Protein AF-A0A7K3SA31-F1 (afdb_monomer_lite)

InterPro domains:
  IPR010427 Domain of unknown function DUF1023 [PF06259] (128-167)

Sequence (182 aa):
MRRYARTLVALALATSVAAGTTGWVSGDAQQALTGPPPGSAQWRADRALGTELPDPERATPAEVARFFAGLSTQERQLLLVRHPSVVGNLDGAPLELRYRANSLALAAEDDPRYRSLAAPGRQILAFDPRGRGQVAEVFGDLRAARRVSVVVPGSDNDAGTFDRKVAAHGAPPGMARTLRTA

Foldseek 3Di:
DVVVVVVVVVVVVVVVVVVVPPPPPPPVPDDPPPDAWPCQVVLQVDCVVVDGQARQNPDDLCRNLVVQVPDDPVVLVVCLQVPLRRLLARRNRDQVSNQSSVLNVLVPDPDPLQVVVNDPPWRWSHWHVPDLIATDTDDDDPPPDPDDDDDDDDPPDHNSCQQPQDPPQHHVVVNNVVVVVD

pLDDT: mean 83.92, std 18.73, range [39.25, 98.38]

Radius of gyration: 23.94 Å; chains: 1; bounding box: 88×41×38 Å

Structure (mmCIF, N/CA/C/O backbone):
data_AF-A0A7K3SA31-F1
#
_entry.id   AF-A0A7K3SA31-F1
#
loop_
_atom_site.group_PDB
_atom_site.id
_atom_site.type_symbol
_atom_site.label_atom_id
_atom_site.label_alt_id
_atom_site.label_comp_id
_atom_site.label_asym_id
_atom_site.label_ent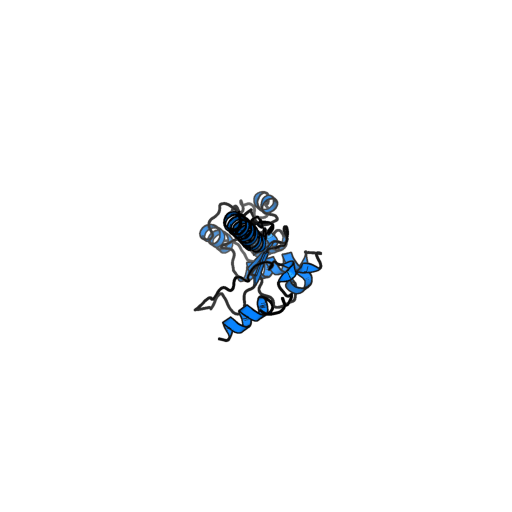ity_id
_atom_site.label_seq_id
_atom_site.pdbx_PDB_ins_code
_atom_site.Cartn_x
_atom_site.Cartn_y
_atom_site.Cartn_z
_atom_site.occupancy
_atom_site.B_iso_or_equiv
_atom_site.auth_seq_id
_atom_site.auth_comp_id
_atom_site.auth_asym_id
_atom_site.auth_atom_id
_atom_site.pdbx_PDB_model_num
ATOM 1 N N . MET 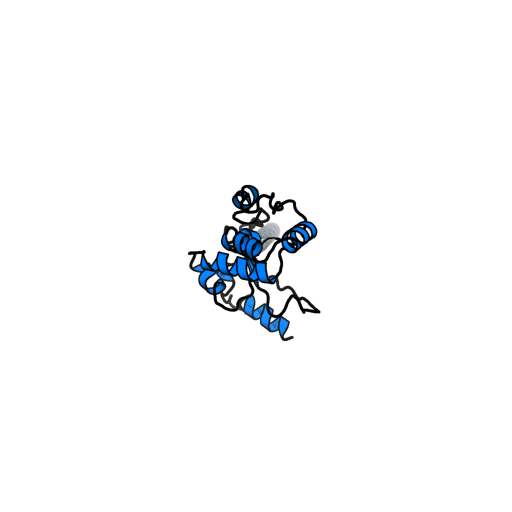A 1 1 ? 70.292 -27.325 -3.970 1.00 52.81 1 MET A N 1
ATOM 2 C CA . MET A 1 1 ? 69.726 -25.982 -4.261 1.00 52.81 1 MET A CA 1
ATOM 3 C C . MET A 1 1 ? 68.503 -25.972 -5.195 1.00 52.81 1 MET A C 1
ATOM 5 O O . MET A 1 1 ? 67.660 -25.108 -5.030 1.00 52.81 1 MET A O 1
ATOM 9 N N . ARG A 1 2 ? 68.317 -26.925 -6.129 1.00 51.16 2 ARG A N 1
ATOM 10 C CA . ARG A 1 2 ? 67.178 -26.911 -7.085 1.00 51.16 2 ARG A CA 1
ATOM 11 C C . ARG A 1 2 ? 65.815 -27.414 -6.563 1.00 51.16 2 ARG A C 1
ATOM 13 O O . ARG A 1 2 ? 64.814 -27.221 -7.243 1.00 51.16 2 ARG A O 1
ATOM 20 N N . ARG A 1 3 ? 65.748 -28.071 -5.396 1.00 47.56 3 ARG A N 1
ATOM 21 C CA . ARG A 1 3 ? 64.472 -28.542 -4.808 1.00 47.56 3 ARG A CA 1
ATOM 22 C C . ARG A 1 3 ? 63.739 -27.445 -4.024 1.00 47.56 3 ARG A C 1
ATOM 24 O O . ARG A 1 3 ? 62.536 -27.325 -4.182 1.00 47.56 3 ARG A O 1
ATOM 31 N N . TYR A 1 4 ? 64.461 -26.580 -3.309 1.00 46.47 4 TYR A N 1
ATOM 32 C CA . TYR A 1 4 ? 63.876 -25.459 -2.556 1.00 46.47 4 TYR A CA 1
ATOM 33 C C . TYR A 1 4 ? 63.290 -24.357 -3.453 1.00 46.47 4 TYR A C 1
ATOM 35 O O . TYR A 1 4 ? 62.252 -23.790 -3.133 1.00 46.47 4 TYR A O 1
ATOM 43 N N . ALA A 1 5 ? 63.890 -24.116 -4.624 1.00 46.66 5 ALA A N 1
ATOM 44 C CA . ALA A 1 5 ? 63.366 -23.159 -5.600 1.00 46.66 5 ALA A CA 1
ATOM 45 C C . ALA A 1 5 ? 62.001 -23.580 -6.186 1.00 46.66 5 ALA A C 1
ATOM 47 O O . ALA A 1 5 ? 61.182 -22.729 -6.512 1.00 46.66 5 ALA A O 1
ATOM 48 N N . ARG A 1 6 ? 61.726 -24.890 -6.288 1.00 45.19 6 ARG A N 1
ATOM 49 C CA . ARG A 1 6 ? 60.447 -25.405 -6.810 1.00 45.19 6 ARG A CA 1
ATOM 50 C C . ARG A 1 6 ? 59.315 -25.302 -5.790 1.00 45.19 6 ARG A C 1
ATOM 52 O O . ARG A 1 6 ? 58.189 -25.012 -6.175 1.00 45.19 6 ARG A O 1
ATOM 59 N N . THR A 1 7 ? 59.618 -25.474 -4.505 1.00 47.75 7 THR A N 1
ATOM 60 C CA . THR A 1 7 ? 58.627 -25.335 -3.430 1.00 47.75 7 THR A CA 1
ATOM 61 C C . THR A 1 7 ? 58.179 -23.882 -3.257 1.00 47.75 7 THR A C 1
ATOM 63 O O . THR A 1 7 ? 57.002 -23.634 -3.024 1.00 47.75 7 THR A O 1
ATOM 66 N N . LEU A 1 8 ? 59.084 -22.915 -3.447 1.00 50.19 8 LEU A N 1
ATOM 67 C CA . LEU A 1 8 ? 58.752 -21.488 -3.349 1.00 50.19 8 LEU A CA 1
ATOM 68 C C . LEU A 1 8 ? 57.888 -20.992 -4.520 1.00 50.19 8 LEU A C 1
ATOM 70 O O . LEU A 1 8 ? 56.969 -20.209 -4.304 1.00 50.19 8 LEU A O 1
ATOM 74 N N . VAL A 1 9 ? 58.117 -21.495 -5.738 1.00 52.19 9 VAL A N 1
ATOM 75 C CA . VAL A 1 9 ? 57.271 -21.170 -6.902 1.00 52.19 9 VAL A CA 1
ATOM 76 C C . VAL A 1 9 ? 55.876 -21.790 -6.765 1.00 52.19 9 VAL A C 1
ATOM 78 O O . VAL A 1 9 ? 54.886 -21.124 -7.052 1.00 52.19 9 VAL A O 1
ATOM 81 N N . ALA A 1 10 ? 55.775 -23.026 -6.264 1.00 47.91 10 ALA A N 1
ATOM 82 C CA . ALA A 1 10 ? 54.483 -23.669 -6.019 1.00 47.91 10 ALA A CA 1
ATOM 83 C C . ALA A 1 10 ? 53.673 -22.961 -4.915 1.00 47.91 10 ALA A C 1
ATOM 85 O O . ALA A 1 10 ? 52.460 -22.814 -5.051 1.00 47.91 10 ALA A O 1
ATOM 86 N N . LEU A 1 11 ? 54.334 -22.467 -3.859 1.00 47.50 11 LEU A N 1
ATOM 87 C CA . LEU A 1 11 ? 53.670 -21.718 -2.788 1.00 47.50 11 LEU A CA 1
ATOM 88 C C . LEU A 1 11 ? 53.170 -20.343 -3.269 1.00 47.50 11 LEU A C 1
ATOM 90 O O . LEU A 1 11 ? 52.068 -19.944 -2.907 1.00 47.50 11 LEU A O 1
ATOM 94 N N . ALA A 1 12 ? 53.934 -19.654 -4.126 1.00 50.00 12 ALA A N 1
ATOM 95 C CA . ALA A 1 12 ? 53.547 -18.360 -4.702 1.00 50.00 12 ALA A CA 1
ATOM 96 C C . ALA A 1 12 ? 52.408 -18.463 -5.744 1.00 50.00 12 ALA A C 1
ATOM 98 O O . ALA A 1 12 ? 51.591 -17.549 -5.880 1.00 50.00 12 ALA A O 1
ATOM 99 N N . LEU A 1 13 ? 52.318 -19.584 -6.469 1.00 49.28 13 LEU A N 1
ATOM 100 C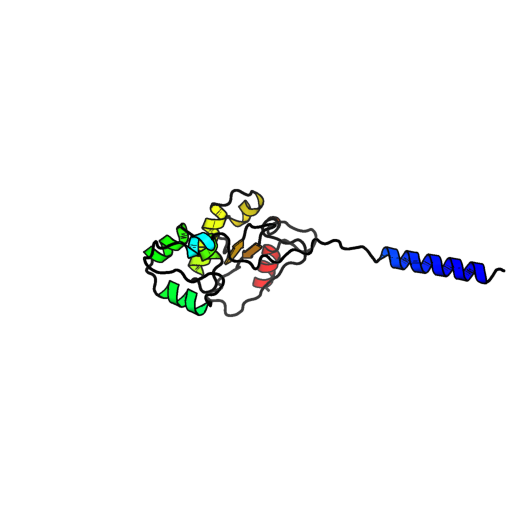 CA . LEU A 1 13 ? 51.197 -19.865 -7.378 1.00 49.28 13 LEU A CA 1
ATOM 101 C C . LEU A 1 13 ? 49.926 -20.303 -6.630 1.00 49.28 13 LEU A C 1
ATOM 103 O O . LEU A 1 13 ? 48.824 -19.938 -7.030 1.00 49.28 13 LEU A O 1
ATOM 107 N N . ALA A 1 14 ? 50.055 -21.017 -5.509 1.00 46.38 14 ALA A N 1
ATOM 108 C CA . ALA A 1 14 ? 48.903 -21.386 -4.685 1.00 46.38 14 ALA A CA 1
ATOM 109 C C . ALA A 1 14 ? 48.259 -20.170 -3.987 1.00 46.38 14 ALA A C 1
ATOM 111 O O . ALA A 1 14 ? 47.034 -20.087 -3.902 1.00 46.38 14 ALA A O 1
ATOM 112 N N . THR A 1 15 ? 49.054 -19.189 -3.545 1.00 49.88 15 THR A N 1
ATOM 113 C CA . THR A 1 15 ? 48.520 -17.955 -2.940 1.00 49.88 15 THR A CA 1
ATOM 114 C C . THR A 1 15 ? 47.872 -17.014 -3.957 1.00 49.88 15 THR A C 1
ATOM 116 O O . THR A 1 15 ? 46.899 -16.344 -3.619 1.00 49.88 15 THR A O 1
ATOM 119 N N . SER A 1 16 ? 48.327 -16.995 -5.213 1.00 50.41 16 SER A N 1
ATOM 120 C CA . SER A 1 16 ? 47.719 -16.160 -6.263 1.00 50.41 16 SER A CA 1
ATOM 121 C C . SER A 1 16 ? 46.386 -16.713 -6.786 1.00 50.41 16 SER A C 1
ATOM 123 O O . SER A 1 16 ? 45.482 -15.930 -7.070 1.00 50.41 16 SER A O 1
ATOM 125 N N . VAL A 1 17 ? 46.196 -18.038 -6.821 1.00 51.25 17 VAL A N 1
ATOM 126 C CA . VAL A 1 17 ? 44.890 -18.639 -7.168 1.00 51.25 17 VAL A CA 1
ATOM 127 C C . VAL A 1 17 ? 43.866 -18.473 -6.033 1.00 51.25 17 VAL A C 1
ATOM 129 O O . VAL A 1 17 ? 42.688 -18.233 -6.299 1.00 51.25 17 VAL A O 1
ATOM 132 N N . ALA A 1 18 ? 44.303 -18.506 -4.769 1.00 47.41 18 ALA A N 1
ATOM 133 C CA . ALA A 1 18 ? 43.424 -18.230 -3.630 1.00 47.41 18 ALA A CA 1
ATOM 134 C C . ALA A 1 18 ? 43.010 -16.746 -3.544 1.00 47.41 18 ALA A C 1
ATOM 136 O O . ALA A 1 18 ? 41.871 -16.454 -3.193 1.00 47.41 18 ALA A O 1
ATOM 137 N N . ALA A 1 19 ? 43.883 -15.812 -3.937 1.00 49.34 19 ALA A N 1
ATOM 138 C CA . ALA A 1 19 ? 43.556 -14.383 -3.968 1.00 49.34 19 ALA A CA 1
ATOM 139 C C . ALA A 1 19 ? 42.644 -13.980 -5.147 1.00 49.34 19 ALA A C 1
ATOM 141 O O . ALA A 1 19 ? 41.964 -12.959 -5.075 1.00 49.34 19 ALA A O 1
ATOM 142 N N . GLY A 1 20 ? 42.603 -14.775 -6.224 1.00 41.22 20 GLY A N 1
ATOM 143 C CA . GLY A 1 20 ? 41.765 -14.504 -7.401 1.00 41.22 20 GLY A CA 1
ATOM 144 C C . GLY A 1 20 ? 40.285 -14.874 -7.243 1.00 41.22 20 GLY A C 1
ATOM 145 O O . GLY A 1 20 ? 39.463 -14.425 -8.036 1.00 41.22 20 GLY A O 1
ATOM 146 N N . THR A 1 21 ? 39.930 -15.677 -6.233 1.00 51.53 21 THR A N 1
ATOM 147 C CA . THR A 1 21 ? 38.533 -16.067 -5.943 1.00 51.53 21 THR A CA 1
ATOM 148 C C . THR A 1 21 ? 37.968 -15.398 -4.695 1.00 51.53 21 THR A C 1
ATOM 150 O O . THR A 1 21 ? 36.752 -15.352 -4.525 1.00 51.53 21 THR A O 1
ATOM 153 N N . THR A 1 22 ? 38.813 -14.770 -3.875 1.00 44.91 22 THR A N 1
ATOM 154 C CA . THR A 1 22 ? 38.385 -13.788 -2.874 1.00 44.91 22 THR A CA 1
ATOM 155 C C . THR A 1 22 ? 38.117 -12.446 -3.551 1.00 44.91 22 THR A C 1
ATOM 157 O O . THR A 1 22 ? 38.745 -11.430 -3.254 1.00 44.91 22 THR A O 1
ATOM 160 N N . GLY A 1 23 ? 37.183 -12.446 -4.503 1.00 39.25 23 GLY A N 1
ATOM 161 C CA . GLY A 1 23 ? 36.478 -11.229 -4.857 1.00 39.25 23 GLY A CA 1
ATOM 162 C C . GLY A 1 23 ? 35.734 -10.795 -3.606 1.00 39.25 23 GLY A C 1
ATOM 163 O O . GLY A 1 23 ? 34.802 -11.468 -3.172 1.00 39.25 23 GLY A O 1
ATOM 164 N N . TRP A 1 24 ? 36.186 -9.709 -2.986 1.00 45.56 24 TRP A N 1
ATOM 165 C CA . TRP A 1 24 ? 35.392 -9.011 -1.993 1.00 45.56 24 TRP A CA 1
ATOM 166 C C . TRP A 1 24 ? 34.113 -8.584 -2.706 1.00 45.56 24 TRP A C 1
ATOM 168 O O . TRP A 1 24 ? 34.105 -7.621 -3.471 1.00 45.56 24 TRP A O 1
ATOM 178 N N . VAL A 1 25 ? 33.037 -9.347 -2.520 1.00 46.06 25 VAL A N 1
ATOM 179 C CA . VAL A 1 25 ? 31.696 -8.880 -2.843 1.00 46.06 25 VAL A CA 1
ATOM 180 C C . VAL A 1 25 ? 31.380 -7.852 -1.768 1.00 46.06 25 VAL A C 1
ATOM 182 O O . VAL A 1 25 ? 30.751 -8.154 -0.758 1.00 46.06 25 VAL A O 1
ATOM 185 N N . SER A 1 26 ? 31.873 -6.631 -1.962 1.00 45.00 26 SER A N 1
ATOM 186 C CA . SER A 1 26 ? 31.348 -5.442 -1.299 1.00 45.00 26 SER A CA 1
ATOM 187 C C . SER A 1 26 ? 29.965 -5.179 -1.892 1.00 45.00 26 SER A C 1
ATOM 189 O O . SER A 1 26 ? 29.764 -4.244 -2.658 1.00 45.00 26 SER A O 1
ATOM 191 N N . GLY A 1 27 ? 29.024 -6.083 -1.635 1.00 42.72 27 GLY A N 1
ATOM 192 C CA . GLY A 1 27 ? 27.620 -5.753 -1.756 1.00 42.72 27 GLY A CA 1
ATOM 193 C C . GLY A 1 27 ? 27.303 -4.910 -0.538 1.00 42.72 27 GLY A C 1
ATOM 194 O O . GLY A 1 27 ? 27.514 -5.379 0.581 1.00 42.72 27 GLY A O 1
ATOM 195 N N . ASP A 1 28 ? 26.841 -3.679 -0.741 1.00 44.75 28 ASP A N 1
ATOM 196 C CA . ASP A 1 28 ? 26.198 -2.926 0.329 1.00 44.75 28 ASP A CA 1
ATOM 197 C C . ASP A 1 28 ? 25.126 -3.840 0.929 1.00 44.75 28 ASP A C 1
ATOM 199 O O . ASP A 1 28 ? 24.127 -4.157 0.277 1.00 44.75 28 ASP A O 1
ATOM 203 N N . ALA A 1 29 ? 25.382 -4.358 2.134 1.00 43.09 29 ALA A N 1
ATOM 204 C CA . ALA A 1 29 ? 24.442 -5.206 2.843 1.00 43.09 29 ALA A CA 1
ATOM 205 C C . ALA A 1 29 ? 23.220 -4.338 3.122 1.00 43.09 29 ALA A C 1
ATOM 207 O O . ALA A 1 29 ? 23.225 -3.492 4.017 1.00 43.09 29 ALA A O 1
ATOM 208 N N . GLN A 1 30 ? 22.210 -4.480 2.268 1.00 51.19 30 GLN A N 1
ATOM 209 C CA . GLN A 1 30 ? 21.105 -3.553 2.266 1.00 51.19 30 GLN A CA 1
ATOM 210 C C . GLN A 1 30 ? 20.316 -3.730 3.555 1.00 51.19 30 GLN A C 1
ATOM 212 O O . GLN A 1 30 ? 19.790 -4.805 3.846 1.00 51.19 30 GLN A O 1
ATOM 217 N N . GLN A 1 31 ? 20.258 -2.659 4.336 1.00 47.16 31 GLN A N 1
ATOM 218 C CA . GLN A 1 31 ? 19.516 -2.632 5.579 1.00 47.16 31 GLN A CA 1
ATOM 219 C C . GLN A 1 31 ? 18.045 -2.880 5.249 1.00 47.16 31 GLN A C 1
ATOM 221 O O . GLN A 1 31 ? 17.431 -2.120 4.496 1.00 47.16 31 GLN A O 1
ATOM 226 N N . ALA A 1 32 ? 17.494 -3.981 5.760 1.00 47.72 32 ALA A N 1
ATOM 227 C CA . ALA A 1 32 ? 16.081 -4.265 5.597 1.00 47.72 32 ALA A CA 1
ATOM 228 C C . ALA A 1 32 ? 15.308 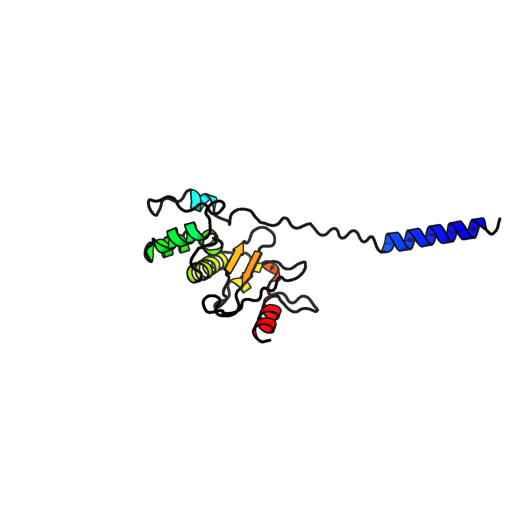-3.071 6.177 1.00 47.72 32 ALA A C 1
ATOM 230 O O . ALA A 1 32 ? 15.482 -2.731 7.348 1.00 47.72 32 ALA A O 1
ATOM 231 N N . LEU A 1 33 ? 14.501 -2.390 5.355 1.00 58.75 33 LEU A N 1
ATOM 232 C CA . LEU A 1 33 ? 13.619 -1.330 5.847 1.00 58.75 33 LEU A CA 1
ATOM 233 C C . LEU A 1 33 ? 12.480 -2.028 6.599 1.00 58.75 33 LEU A C 1
ATOM 235 O O . LEU A 1 33 ? 11.412 -2.259 6.051 1.00 58.75 33 LEU A O 1
ATOM 239 N N . THR A 1 34 ? 12.755 -2.446 7.834 1.00 63.44 34 THR A N 1
ATOM 240 C CA . THR A 1 34 ? 11.807 -3.107 8.748 1.00 63.44 34 THR A CA 1
ATOM 241 C C . THR A 1 34 ? 11.189 -2.120 9.733 1.00 63.44 34 THR A C 1
ATOM 243 O O . THR A 1 34 ? 10.551 -2.519 10.701 1.00 63.44 34 THR A O 1
ATOM 246 N N . GLY A 1 35 ? 11.433 -0.824 9.535 1.00 72.88 35 GLY A N 1
ATOM 247 C CA . GLY A 1 35 ? 10.821 0.226 10.332 1.00 72.88 35 GLY A CA 1
ATOM 248 C C . GLY A 1 35 ? 9.354 0.451 9.952 1.00 72.88 35 GLY A C 1
ATOM 249 O O . GLY A 1 35 ? 8.933 0.039 8.867 1.00 72.88 35 GLY A O 1
ATOM 250 N N . PRO A 1 36 ? 8.598 1.179 10.792 1.00 85.06 36 PRO A N 1
ATOM 251 C CA . PRO A 1 36 ? 7.223 1.581 10.498 1.00 85.06 36 PRO A CA 1
ATOM 252 C C . PRO A 1 36 ? 7.068 2.124 9.071 1.00 85.06 36 PRO A C 1
ATOM 254 O O . PRO A 1 36 ? 7.984 2.819 8.600 1.00 85.06 36 PRO A O 1
ATOM 257 N N . PRO A 1 37 ? 5.919 1.901 8.405 1.00 87.31 37 PRO A N 1
ATOM 258 C CA . PRO A 1 37 ? 5.627 2.517 7.118 1.00 87.31 37 PRO A CA 1
ATOM 259 C C . PRO A 1 37 ? 5.840 4.040 7.138 1.00 87.31 37 PRO A C 1
ATOM 261 O O . PRO A 1 37 ? 5.616 4.685 8.176 1.00 87.31 37 PRO A O 1
ATOM 264 N N . PRO A 1 38 ? 6.225 4.654 6.007 1.00 89.56 38 PRO A N 1
ATOM 265 C CA . PRO A 1 38 ? 6.248 6.107 5.881 1.00 89.56 38 PRO A CA 1
ATOM 266 C C . PRO A 1 38 ? 4.912 6.724 6.318 1.00 89.56 38 PRO A C 1
ATOM 268 O O . PRO A 1 38 ? 3.845 6.223 5.973 1.00 89.56 38 PRO A O 1
ATOM 271 N N . GLY A 1 39 ? 4.970 7.799 7.107 1.00 92.88 39 GLY A N 1
ATOM 272 C CA . GLY A 1 39 ? 3.775 8.459 7.648 1.00 92.88 39 GLY A CA 1
ATOM 273 C C . GLY A 1 39 ? 3.255 7.892 8.976 1.00 92.88 39 GLY A C 1
ATOM 274 O O . GLY A 1 39 ? 2.345 8.476 9.557 1.00 92.88 39 GLY A O 1
ATOM 275 N N . SER A 1 40 ? 3.858 6.836 9.536 1.00 94.50 40 SER A N 1
ATOM 276 C CA . SER A 1 40 ? 3.379 6.231 10.798 1.00 94.50 40 SER A CA 1
ATOM 277 C C . SER A 1 40 ? 3.343 7.194 11.991 1.00 94.50 40 SER A C 1
ATOM 279 O O . SER A 1 40 ? 2.474 7.078 12.851 1.00 94.50 40 SER A O 1
ATOM 281 N N . ALA A 1 41 ? 4.244 8.181 12.051 1.00 94.62 41 ALA A N 1
ATOM 282 C CA . ALA A 1 41 ? 4.194 9.216 13.086 1.00 94.62 41 ALA A CA 1
ATOM 283 C C . ALA A 1 41 ? 2.943 10.107 12.957 1.00 94.62 41 ALA A C 1
ATOM 285 O O . ALA A 1 41 ? 2.303 10.412 13.959 1.00 94.62 41 ALA A O 1
ATOM 286 N N . GLN A 1 42 ? 2.571 10.477 11.728 1.00 96.12 42 GLN A N 1
ATOM 287 C CA . GLN A 1 42 ? 1.381 11.285 11.446 1.00 96.12 42 GLN A CA 1
ATOM 288 C C . GLN A 1 42 ? 0.106 10.482 11.702 1.00 96.12 42 GLN A C 1
ATOM 290 O O . GLN A 1 42 ? -0.824 11.004 12.304 1.00 96.12 42 GLN A O 1
ATOM 295 N N . TRP A 1 43 ? 0.093 9.201 11.327 1.00 97.06 43 TRP A N 1
ATOM 296 C CA . TRP A 1 43 ? -0.980 8.267 11.666 1.00 97.06 43 TRP A CA 1
ATOM 297 C C . TRP A 1 43 ? -1.201 8.177 13.179 1.00 97.06 43 TRP A C 1
ATOM 299 O O . TRP A 1 43 ? -2.313 8.388 13.651 1.00 97.06 43 TRP A O 1
ATOM 309 N N . ARG A 1 44 ? -0.139 7.954 13.967 1.00 96.12 44 ARG A N 1
ATOM 310 C CA . ARG A 1 44 ? -0.245 7.897 15.437 1.00 96.12 44 ARG A CA 1
ATOM 311 C C . ARG A 1 44 ? -0.735 9.207 16.055 1.00 96.12 44 ARG A C 1
ATOM 313 O O . ARG A 1 44 ? -1.397 9.171 17.090 1.00 96.12 44 ARG A O 1
ATOM 320 N N . ALA A 1 45 ? -0.426 10.345 15.439 1.00 96.12 45 ALA A N 1
ATO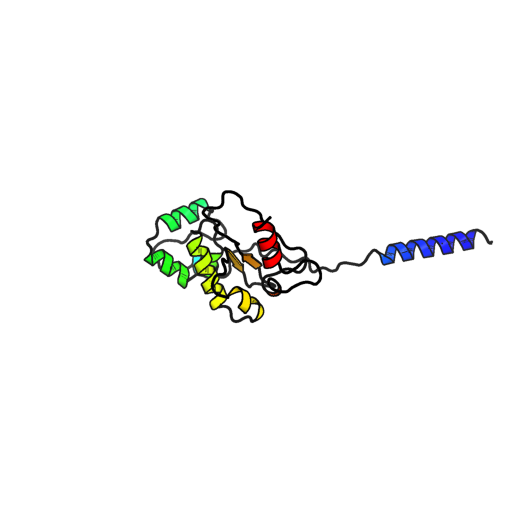M 321 C CA . ALA A 1 45 ? -0.883 11.657 15.888 1.00 96.12 45 ALA A CA 1
ATOM 322 C C . ALA A 1 45 ? -2.304 12.013 15.408 1.00 96.12 45 ALA A C 1
ATOM 324 O O . ALA A 1 45 ? -2.903 12.945 15.944 1.00 96.12 45 ALA A O 1
ATOM 325 N N . ASP A 1 46 ? -2.856 11.304 14.417 1.00 96.12 46 ASP A N 1
ATOM 326 C CA . ASP A 1 46 ? -4.157 11.640 13.845 1.00 96.12 46 ASP A CA 1
ATOM 327 C C . ASP A 1 46 ? -5.293 11.299 14.821 1.00 96.12 46 ASP A C 1
ATOM 329 O O . ASP A 1 46 ? -5.321 10.246 15.462 1.00 96.12 46 ASP A O 1
ATOM 333 N N . ARG A 1 47 ? -6.236 12.230 14.946 1.00 94.75 47 ARG A N 1
ATOM 334 C CA . ARG A 1 47 ? -7.441 12.131 15.778 1.00 94.75 47 ARG A CA 1
ATOM 335 C C . ARG A 1 47 ? -8.711 12.441 14.983 1.00 94.75 47 ARG A C 1
ATOM 337 O O . ARG A 1 47 ? -9.762 12.655 15.577 1.00 94.75 47 ARG A O 1
ATOM 344 N N . ALA A 1 48 ? -8.648 12.444 13.650 1.00 92.00 48 ALA A N 1
ATOM 345 C CA . ALA A 1 48 ? -9.768 12.774 12.766 1.00 92.00 48 ALA A CA 1
ATOM 346 C C . ALA A 1 48 ? -10.989 11.853 12.940 1.00 92.00 48 ALA A C 1
ATOM 348 O O . ALA A 1 48 ? -12.103 12.270 12.644 1.00 92.00 48 ALA A O 1
ATOM 349 N N . LEU A 1 49 ? -10.792 10.627 13.437 1.00 93.94 49 LEU A N 1
ATOM 350 C CA . LEU A 1 49 ? -11.872 9.687 13.756 1.00 93.94 49 LEU A CA 1
ATOM 351 C C . LEU A 1 49 ? -12.375 9.788 15.206 1.00 93.94 49 LEU A C 1
ATOM 353 O O . LEU A 1 49 ? -13.200 8.984 15.623 1.00 93.94 49 LEU A O 1
ATOM 357 N N . GLY A 1 50 ? -11.847 10.714 16.013 1.00 92.12 50 GLY A N 1
ATOM 358 C CA . GLY A 1 50 ? -12.182 10.835 17.439 1.00 92.12 50 GLY A CA 1
ATOM 359 C C . GLY A 1 50 ? -11.710 9.663 18.313 1.00 92.12 50 GLY A C 1
ATOM 360 O O . GLY A 1 50 ? -11.958 9.661 19.514 1.00 92.12 50 GLY A O 1
ATOM 361 N N . THR A 1 51 ? -11.012 8.689 17.729 1.00 90.06 51 THR A N 1
ATOM 362 C CA . THR A 1 51 ? -10.423 7.529 18.404 1.00 90.06 51 THR A CA 1
ATOM 363 C C . THR A 1 51 ? -8.941 7.416 18.066 1.00 90.06 51 THR A C 1
ATOM 365 O O . THR A 1 51 ? -8.466 7.986 17.079 1.00 90.06 51 THR A O 1
ATOM 368 N N . GLU A 1 52 ? -8.202 6.689 18.896 1.00 93.75 52 GLU A N 1
ATOM 369 C CA . GLU A 1 52 ? -6.808 6.367 18.629 1.00 93.75 52 GLU A CA 1
ATOM 370 C C . GLU A 1 52 ? -6.704 5.319 17.514 1.00 93.75 52 GLU A C 1
ATOM 372 O O . GLU A 1 52 ? -7.433 4.324 17.494 1.00 93.75 52 GLU A O 1
ATOM 377 N N . LEU A 1 53 ? -5.806 5.564 16.559 1.00 97.06 53 LEU A N 1
ATOM 378 C CA . LEU A 1 53 ? -5.549 4.640 15.460 1.00 97.06 53 LEU A CA 1
ATOM 379 C C . LEU A 1 53 ? -4.584 3.525 15.908 1.00 97.06 53 LEU A C 1
ATOM 381 O O . LEU A 1 53 ? -3.666 3.802 16.682 1.00 97.06 53 LEU A O 1
ATOM 385 N N . PRO A 1 54 ? -4.734 2.280 15.413 1.00 96.62 54 PRO A N 1
ATOM 386 C CA . PRO A 1 54 ? -3.860 1.170 15.796 1.00 96.62 54 PRO A CA 1
ATOM 387 C C . PRO A 1 54 ? -2.401 1.461 15.427 1.00 96.62 54 PRO A C 1
ATOM 389 O O . PRO A 1 54 ? -2.120 1.867 14.300 1.00 96.62 54 PRO A O 1
ATOM 392 N N . ASP A 1 55 ? -1.470 1.257 16.361 1.00 95.06 55 ASP A N 1
ATOM 393 C CA . ASP A 1 55 ? -0.045 1.534 16.147 1.00 95.06 55 ASP A CA 1
ATOM 394 C C . ASP A 1 55 ? 0.538 0.610 15.058 1.00 95.06 55 ASP A C 1
ATOM 396 O O . ASP A 1 55 ? 0.553 -0.605 15.268 1.00 95.06 55 ASP A O 1
ATOM 400 N N . PRO A 1 56 ? 1.061 1.144 13.935 1.00 93.75 56 PRO A N 1
ATOM 401 C CA . PRO A 1 56 ? 1.586 0.334 12.836 1.00 93.75 56 PRO A CA 1
ATOM 402 C C . PRO A 1 56 ? 2.736 -0.608 13.205 1.00 93.75 56 PRO A C 1
ATOM 404 O O . PRO A 1 56 ? 2.990 -1.558 12.472 1.00 93.75 56 PRO A O 1
ATOM 407 N N . GLU A 1 57 ? 3.445 -0.351 14.308 1.00 90.75 57 GLU A N 1
ATOM 408 C CA . GLU A 1 57 ? 4.560 -1.198 14.759 1.00 90.75 57 GLU A CA 1
ATOM 409 C C . GLU A 1 57 ? 4.142 -2.244 15.796 1.00 90.75 57 GLU A C 1
ATOM 411 O O . GLU A 1 57 ? 4.838 -3.242 15.975 1.00 90.75 57 GLU A O 1
ATOM 416 N N . ARG A 1 58 ? 3.048 -1.998 16.528 1.00 92.44 58 ARG A N 1
ATOM 417 C CA . ARG A 1 58 ? 2.691 -2.786 17.721 1.00 92.44 58 ARG A CA 1
ATOM 418 C C . ARG A 1 58 ? 1.377 -3.536 17.587 1.00 92.44 58 ARG A C 1
ATOM 420 O O . ARG A 1 58 ? 1.240 -4.599 18.185 1.00 92.44 58 ARG A O 1
ATOM 427 N N . ALA A 1 59 ? 0.411 -2.981 16.859 1.00 95.00 59 ALA A N 1
ATOM 428 C CA . ALA A 1 59 ? -0.886 -3.610 16.685 1.00 95.00 59 ALA A CA 1
ATOM 429 C C . ALA A 1 59 ? -0.741 -4.886 15.853 1.00 95.00 59 ALA A C 1
ATOM 431 O O . ALA A 1 59 ? -0.090 -4.910 14.808 1.00 95.00 59 ALA A O 1
ATOM 432 N N . THR A 1 60 ? -1.386 -5.954 16.302 1.00 95.94 60 THR A N 1
ATOM 433 C CA . THR A 1 60 ? -1.431 -7.206 15.552 1.00 95.94 60 THR A CA 1
ATOM 434 C C . THR A 1 60 ? -2.339 -7.064 14.323 1.00 95.94 60 THR A C 1
ATOM 436 O O . THR A 1 60 ? -3.315 -6.304 14.351 1.00 95.94 60 THR A O 1
ATOM 439 N N . PRO A 1 61 ? -2.127 -7.865 13.261 1.00 95.81 61 PRO A N 1
ATOM 440 C CA . PRO A 1 61 ? -3.012 -7.852 12.095 1.00 95.81 61 PRO A CA 1
ATOM 441 C C . PRO A 1 61 ? -4.489 -8.107 12.442 1.00 95.81 61 PRO A C 1
ATOM 443 O O . PRO A 1 61 ? -5.389 -7.558 11.811 1.00 95.81 61 PRO A O 1
ATOM 446 N N . ALA A 1 62 ? -4.766 -8.912 13.474 1.00 97.56 62 ALA A N 1
ATOM 447 C CA . ALA A 1 62 ? -6.130 -9.179 13.929 1.00 97.56 62 ALA A CA 1
ATOM 448 C C . ALA A 1 62 ? -6.789 -7.952 14.586 1.00 97.56 62 ALA A C 1
ATOM 450 O O . ALA A 1 62 ? -7.988 -7.725 14.410 1.00 97.56 62 ALA A O 1
ATOM 451 N N . GLU A 1 63 ? -6.028 -7.152 15.334 1.00 97.94 63 GLU A N 1
ATOM 452 C CA . GLU A 1 63 ? -6.513 -5.900 15.926 1.00 97.94 63 GLU A CA 1
ATOM 453 C C . GLU A 1 63 ? -6.778 -4.843 14.863 1.00 97.94 63 GLU A C 1
ATOM 455 O O . GLU A 1 63 ? -7.852 -4.239 14.868 1.00 97.94 63 GLU A O 1
ATOM 460 N N . VAL A 1 64 ? -5.862 -4.688 13.905 1.00 97.94 64 VAL A N 1
ATOM 461 C CA . VAL A 1 64 ? -6.057 -3.804 12.750 1.00 97.94 64 VAL A CA 1
ATOM 462 C C . VAL A 1 64 ? -7.300 -4.220 11.958 1.00 97.94 64 VAL A C 1
ATOM 464 O O . VAL A 1 64 ? -8.144 -3.378 11.646 1.00 97.94 64 VAL A O 1
ATOM 467 N N . ALA A 1 65 ? -7.464 -5.515 11.673 1.00 98.06 65 ALA A N 1
ATOM 468 C CA . ALA A 1 65 ? -8.628 -6.018 10.947 1.00 98.06 65 ALA A CA 1
ATOM 469 C C . ALA A 1 65 ? -9.940 -5.709 11.681 1.00 98.06 65 ALA A C 1
ATOM 471 O O . ALA A 1 65 ? -10.909 -5.270 11.057 1.00 98.06 65 ALA A O 1
ATOM 472 N N . ARG A 1 66 ? -9.967 -5.885 13.008 1.00 98.31 66 ARG A N 1
ATOM 473 C CA . ARG A 1 66 ? -11.127 -5.552 13.847 1.00 98.31 66 ARG A CA 1
ATOM 474 C C . ARG A 1 66 ? -11.424 -4.054 13.843 1.00 98.31 66 ARG A C 1
ATOM 476 O O . ARG A 1 66 ? -12.586 -3.679 13.720 1.00 98.31 66 ARG A O 1
ATOM 483 N N . PHE A 1 67 ? -10.389 -3.219 13.930 1.00 97.88 67 PHE A N 1
ATOM 484 C CA . PHE A 1 67 ? -10.517 -1.768 13.832 1.00 97.88 67 PHE A CA 1
ATOM 485 C C . PHE A 1 67 ? -11.175 -1.368 12.506 1.00 97.88 67 PHE A C 1
ATOM 487 O O . PHE A 1 67 ? -12.239 -0.755 12.514 1.00 97.88 67 PHE A O 1
ATOM 494 N N . PHE A 1 68 ? -10.625 -1.805 11.367 1.00 97.94 68 PHE A N 1
ATOM 495 C CA . PHE A 1 68 ? -11.213 -1.494 10.060 1.00 97.94 68 PHE A CA 1
ATOM 496 C C . PHE A 1 68 ? -12.616 -2.076 9.888 1.00 97.94 68 PHE A C 1
ATOM 498 O O . PHE A 1 68 ? -13.452 -1.428 9.261 1.00 97.94 68 PHE A O 1
ATOM 505 N N . ALA A 1 69 ? -12.898 -3.264 10.433 1.00 97.44 69 ALA A N 1
ATOM 506 C CA . ALA A 1 69 ? -14.232 -3.861 10.392 1.00 97.44 69 ALA A CA 1
ATOM 507 C C . ALA A 1 69 ? -15.289 -2.985 11.085 1.00 97.44 69 ALA A C 1
ATOM 509 O O . ALA A 1 69 ? -16.421 -2.943 10.607 1.00 97.44 69 ALA A O 1
ATOM 510 N N . GLY A 1 70 ? -14.908 -2.259 12.142 1.00 97.12 70 GLY A N 1
ATOM 511 C CA . GLY A 1 70 ? -15.774 -1.313 12.850 1.00 97.12 70 GLY A CA 1
ATOM 512 C C . GLY A 1 70 ? -15.967 0.041 12.156 1.00 97.12 70 GLY A C 1
ATOM 513 O O . GLY A 1 70 ? -16.891 0.761 12.515 1.00 97.12 70 GLY A O 1
ATOM 514 N N . LEU A 1 71 ? -15.139 0.385 11.162 1.00 97.69 71 LEU A N 1
ATOM 515 C CA . LEU A 1 71 ? -15.242 1.656 10.440 1.00 97.69 71 LEU A CA 1
ATOM 516 C C . LEU A 1 71 ? -16.308 1.625 9.341 1.00 97.69 71 LEU A C 1
ATOM 518 O O . LEU A 1 71 ? -16.366 0.684 8.534 1.00 97.69 71 LEU A O 1
ATOM 522 N N . SER A 1 72 ? -17.048 2.726 9.234 1.00 97.50 72 SER A N 1
ATOM 523 C CA . SER A 1 72 ? -17.902 3.061 8.094 1.00 97.50 72 SER A CA 1
ATOM 524 C C . SER A 1 72 ? -17.094 3.256 6.806 1.00 97.50 72 SER A C 1
ATOM 526 O O . SER A 1 72 ? -15.875 3.454 6.807 1.00 97.50 72 SER A O 1
ATOM 528 N N . THR A 1 73 ? -17.777 3.232 5.662 1.00 96.75 73 THR A N 1
ATOM 529 C CA . THR A 1 73 ? -17.143 3.461 4.357 1.00 96.75 73 THR A CA 1
ATOM 530 C C . THR A 1 73 ? -16.489 4.841 4.271 1.00 96.75 73 THR A C 1
ATOM 532 O O . THR A 1 73 ? -15.402 4.964 3.708 1.00 96.75 73 THR A O 1
ATOM 535 N N . GLN A 1 74 ? -17.117 5.865 4.852 1.00 97.06 74 GLN A N 1
ATOM 536 C CA . GLN A 1 74 ? -16.611 7.235 4.874 1.00 97.06 74 GLN A CA 1
ATOM 537 C C . GLN A 1 74 ? -15.324 7.338 5.697 1.00 97.06 74 GLN A C 1
ATOM 539 O O . GLN A 1 74 ? -14.355 7.936 5.238 1.00 97.06 74 GLN A O 1
ATOM 544 N N . GLU A 1 75 ? -15.273 6.706 6.870 1.00 97.94 75 GLU A N 1
ATOM 545 C CA . GLU A 1 75 ? -14.078 6.707 7.725 1.00 97.94 75 GLU A CA 1
ATOM 546 C C . GLU A 1 75 ? -12.918 5.951 7.069 1.00 97.94 75 GLU A C 1
ATOM 548 O O . GLU A 1 75 ? -11.781 6.426 7.076 1.00 97.94 75 GLU A O 1
ATOM 553 N N . ARG A 1 76 ? -13.197 4.814 6.414 1.00 98.00 76 ARG A N 1
ATOM 554 C CA . ARG A 1 76 ? -12.183 4.096 5.623 1.00 98.00 76 ARG A CA 1
ATOM 555 C C . ARG A 1 76 ? -11.643 4.960 4.486 1.00 98.00 76 ARG A C 1
ATOM 557 O O . ARG A 1 76 ? -10.436 4.970 4.266 1.00 98.00 76 ARG A O 1
ATOM 564 N N . GLN A 1 77 ? -12.514 5.690 3.786 1.00 97.06 77 GLN A N 1
ATOM 565 C CA . GLN A 1 77 ? -12.113 6.605 2.715 1.00 97.06 77 GLN A CA 1
ATOM 566 C C . GLN A 1 77 ? -11.290 7.785 3.250 1.00 97.06 77 GLN A C 1
ATOM 568 O O . GLN A 1 77 ? -10.327 8.205 2.610 1.00 97.06 77 GLN A O 1
ATOM 573 N N . LEU A 1 78 ? -11.632 8.296 4.433 1.00 97.25 78 LEU A N 1
ATOM 574 C CA . LEU A 1 78 ? -10.882 9.361 5.089 1.00 97.25 78 LEU A CA 1
ATOM 575 C C . LEU A 1 78 ? -9.450 8.913 5.410 1.00 97.25 78 LEU A C 1
ATOM 577 O O . LEU A 1 78 ? -8.500 9.609 5.054 1.00 97.25 78 LEU A O 1
ATOM 581 N N . LEU A 1 79 ? -9.284 7.735 6.020 1.00 97.50 79 LEU A N 1
ATOM 582 C CA . LEU A 1 79 ? -7.959 7.171 6.306 1.00 97.50 79 LEU A CA 1
ATOM 583 C C . LEU A 1 79 ? -7.175 6.859 5.029 1.00 97.50 79 LEU A C 1
ATOM 585 O O . LEU A 1 79 ? -5.978 7.130 4.969 1.00 97.50 79 LEU A O 1
ATOM 589 N N . LEU A 1 80 ? -7.855 6.334 4.007 1.00 97.00 80 LEU A N 1
ATOM 590 C CA . LEU A 1 80 ? -7.271 6.019 2.706 1.00 97.00 80 LEU A CA 1
ATOM 591 C C . LEU A 1 80 ? -6.598 7.236 2.059 1.00 97.00 80 LEU A C 1
ATOM 593 O O . LEU A 1 80 ? -5.497 7.115 1.533 1.00 97.00 80 LEU A O 1
ATOM 597 N N . VAL A 1 81 ? -7.266 8.391 2.085 1.00 96.62 81 VAL A N 1
ATOM 598 C CA . VAL A 1 81 ? -6.769 9.624 1.455 1.00 96.62 81 VAL A CA 1
ATOM 599 C C . VAL A 1 81 ? -5.738 10.332 2.333 1.00 96.62 81 VAL A C 1
ATOM 601 O O . VAL A 1 81 ? -4.779 10.892 1.811 1.00 96.62 81 VAL A O 1
ATOM 604 N N . ARG A 1 82 ? -5.916 10.318 3.659 1.00 97.19 82 ARG A N 1
ATOM 605 C CA . ARG A 1 82 ? -5.013 11.017 4.590 1.00 97.19 82 ARG A CA 1
ATOM 606 C C . ARG A 1 82 ? -3.697 10.282 4.816 1.00 97.19 82 ARG A C 1
ATOM 608 O O . ARG A 1 82 ? -2.672 10.932 4.979 1.00 97.19 82 ARG A O 1
ATOM 615 N N . HIS A 1 83 ? -3.732 8.949 4.832 1.00 97.75 83 HIS A N 1
ATOM 616 C CA . HIS A 1 83 ? -2.584 8.102 5.172 1.00 97.75 83 HIS A CA 1
ATOM 617 C C . HIS A 1 83 ? -2.411 6.929 4.196 1.00 97.75 83 HIS A C 1
ATOM 619 O O . HIS A 1 83 ? -2.330 5.778 4.639 1.00 97.75 83 HIS A O 1
ATOM 625 N N . PRO A 1 84 ? -2.338 7.175 2.873 1.00 97.81 84 PRO A N 1
ATOM 626 C CA . PRO A 1 84 ? -2.276 6.105 1.877 1.00 97.81 84 PRO A CA 1
ATOM 627 C C . PRO A 1 84 ? -1.082 5.169 2.108 1.00 97.81 84 PRO A C 1
ATOM 629 O O . PRO A 1 84 ? -1.242 3.951 2.094 1.00 97.81 84 PRO A O 1
ATOM 632 N N . SER A 1 85 ? 0.097 5.709 2.429 1.00 96.12 85 SER A N 1
ATOM 633 C CA . SER A 1 85 ? 1.297 4.899 2.677 1.00 96.12 85 SER A CA 1
ATOM 634 C C . SER A 1 85 ? 1.182 4.010 3.919 1.00 96.12 85 SER A C 1
ATOM 636 O O . SER A 1 85 ? 1.706 2.900 3.923 1.00 96.12 85 SER A O 1
ATOM 638 N N . VAL A 1 86 ? 0.476 4.443 4.968 1.00 97.25 86 VAL A N 1
ATOM 639 C CA . VAL A 1 86 ? 0.272 3.603 6.159 1.00 97.25 86 VAL A CA 1
ATOM 640 C C . VAL A 1 86 ? -0.782 2.545 5.865 1.00 97.25 86 VAL A C 1
ATOM 642 O O . VAL A 1 86 ? -0.497 1.361 6.001 1.00 97.25 86 VAL A O 1
ATOM 645 N N . VAL A 1 87 ? -1.965 2.942 5.385 1.00 97.88 87 VAL A N 1
ATOM 646 C CA . VAL A 1 87 ? -3.070 2.012 5.090 1.00 97.88 87 VAL A CA 1
ATOM 647 C C . VAL A 1 87 ? -2.652 0.939 4.081 1.00 97.88 87 VAL A C 1
ATOM 649 O O . VAL A 1 87 ? -3.030 -0.220 4.231 1.00 97.88 87 VAL A O 1
ATOM 652 N N . GLY A 1 88 ? -1.856 1.306 3.077 1.00 97.31 88 GLY A N 1
ATOM 653 C CA . GLY A 1 88 ? -1.364 0.394 2.048 1.00 97.31 88 GLY A CA 1
ATOM 654 C C . GLY A 1 88 ? -0.413 -0.686 2.558 1.00 97.31 88 GLY A C 1
ATOM 655 O O . GLY A 1 88 ? -0.464 -1.824 2.086 1.00 97.31 88 GLY A O 1
ATOM 656 N N . ASN A 1 89 ? 0.402 -0.362 3.562 1.00 96.19 89 ASN A N 1
ATOM 657 C CA . ASN A 1 89 ? 1.405 -1.267 4.126 1.00 96.19 89 ASN A CA 1
ATOM 658 C C . ASN A 1 89 ? 0.973 -1.930 5.440 1.00 96.19 89 ASN A C 1
ATOM 660 O O . ASN A 1 89 ? 1.675 -2.810 5.927 1.00 96.19 89 ASN A O 1
ATOM 664 N N . LEU A 1 90 ? -0.162 -1.531 6.016 1.00 95.19 90 LEU A N 1
ATOM 665 C CA . LEU A 1 90 ? -0.597 -2.016 7.319 1.00 95.19 90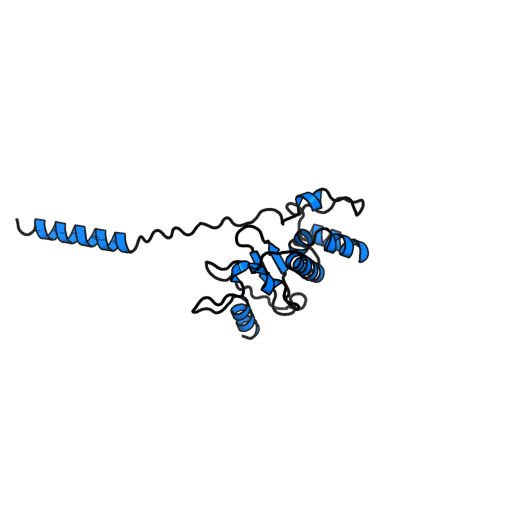 LEU A CA 1
ATOM 666 C C . LEU A 1 90 ? -1.228 -3.411 7.225 1.00 95.19 90 LEU A C 1
ATOM 668 O O . LEU A 1 90 ? -2.274 -3.618 6.598 1.00 95.19 90 LEU A O 1
ATOM 672 N N . ASP A 1 91 ? -0.608 -4.378 7.892 1.00 92.94 91 ASP A N 1
ATOM 673 C CA . ASP A 1 91 ? -1.134 -5.735 7.962 1.00 92.94 91 ASP A CA 1
ATOM 674 C C . ASP A 1 91 ? -2.446 -5.795 8.745 1.00 92.94 91 ASP A C 1
ATOM 676 O O . ASP A 1 91 ? -2.628 -5.135 9.763 1.00 92.94 91 ASP A O 1
ATOM 680 N N . GLY A 1 92 ? -3.398 -6.578 8.231 1.00 95.19 92 GLY A N 1
ATOM 681 C CA . GLY A 1 92 ? -4.772 -6.623 8.736 1.00 95.19 92 GLY A CA 1
ATOM 682 C C . GLY A 1 92 ? -5.726 -5.613 8.093 1.00 95.19 92 GLY A C 1
ATOM 683 O O . GLY A 1 92 ? -6.941 -5.792 8.190 1.00 95.19 92 GLY A O 1
ATOM 684 N N . ALA A 1 93 ? -5.228 -4.594 7.382 1.00 97.50 93 ALA A N 1
ATOM 685 C CA . ALA A 1 93 ? -6.097 -3.719 6.599 1.00 97.50 93 ALA A CA 1
ATOM 686 C C . ALA A 1 93 ? -6.783 -4.506 5.457 1.00 97.50 93 ALA A C 1
ATOM 688 O O . ALA A 1 93 ? -6.159 -5.392 4.859 1.00 97.50 93 ALA A O 1
ATOM 689 N N . PRO A 1 94 ? -8.056 -4.206 5.115 1.00 97.69 94 PRO A N 1
ATOM 690 C CA . PRO A 1 94 ? -8.761 -4.902 4.041 1.00 97.69 94 PRO A CA 1
ATOM 691 C C . PRO A 1 94 ? -8.001 -4.838 2.710 1.00 97.69 94 PRO A C 1
ATOM 693 O O . PRO A 1 94 ? -7.571 -3.763 2.300 1.00 97.69 94 PRO A O 1
ATOM 696 N N . LEU A 1 95 ? -7.897 -5.971 2.007 1.00 96.94 95 LEU A N 1
ATOM 697 C CA . LEU A 1 95 ? -7.070 -6.113 0.800 1.00 96.94 95 LEU A CA 1
ATOM 698 C C . LEU A 1 95 ? -7.330 -5.024 -0.256 1.00 96.94 95 LEU A C 1
ATOM 700 O O . LEU A 1 95 ? -6.404 -4.360 -0.709 1.00 96.94 95 LEU A O 1
ATOM 704 N N . GLU A 1 96 ? -8.599 -4.790 -0.588 1.00 96.38 96 GLU A N 1
ATOM 705 C CA . GLU A 1 96 ? -8.984 -3.769 -1.572 1.00 96.38 96 GLU A CA 1
ATOM 706 C C . GLU A 1 96 ? -8.605 -2.353 -1.132 1.00 96.38 96 GLU A C 1
ATOM 708 O O . GLU A 1 96 ? -8.285 -1.497 -1.958 1.00 96.38 96 GLU A O 1
ATOM 713 N N . LEU A 1 97 ? -8.630 -2.098 0.180 1.00 97.75 97 LEU A N 1
ATOM 714 C CA . LEU A 1 97 ? -8.216 -0.817 0.733 1.00 97.75 97 LEU A CA 1
ATOM 715 C C . LEU A 1 97 ? -6.702 -0.646 0.599 1.00 97.75 97 LEU A C 1
ATOM 717 O O . LEU A 1 97 ? -6.266 0.437 0.229 1.00 97.75 97 LEU A O 1
ATOM 721 N N . ARG A 1 98 ? -5.921 -1.716 0.808 1.00 97.88 98 ARG A N 1
ATOM 722 C CA . ARG A 1 98 ? -4.463 -1.703 0.614 1.00 97.88 98 ARG A CA 1
ATOM 723 C C . ARG A 1 98 ? -4.082 -1.411 -0.834 1.00 97.88 98 ARG A C 1
ATOM 725 O O . ARG A 1 98 ? -3.268 -0.524 -1.072 1.00 97.88 98 ARG A O 1
ATOM 732 N N . TYR A 1 99 ? -4.718 -2.081 -1.801 1.00 98.31 99 TYR A N 1
ATOM 733 C CA . TYR A 1 99 ? -4.479 -1.818 -3.227 1.00 98.31 99 TYR A CA 1
ATOM 734 C C . TYR A 1 99 ? -4.772 -0.367 -3.601 1.00 98.31 99 TYR A C 1
ATOM 736 O O . TYR A 1 99 ? -3.948 0.291 -4.237 1.00 98.31 99 TYR A O 1
ATOM 744 N N . ARG A 1 100 ? -5.919 0.164 -3.160 1.00 98.00 100 ARG A N 1
ATOM 745 C CA . ARG A 1 100 ? -6.267 1.570 -3.406 1.00 98.00 100 ARG A CA 1
ATOM 746 C C . ARG A 1 100 ? -5.281 2.521 -2.729 1.00 98.00 100 ARG A C 1
ATOM 748 O O . ARG A 1 100 ? -4.852 3.485 -3.354 1.00 98.00 100 ARG A O 1
ATOM 755 N N . ALA A 1 101 ? -4.893 2.238 -1.490 1.00 98.38 101 ALA A N 1
ATOM 756 C CA . ALA A 1 101 ? -3.992 3.082 -0.714 1.00 98.38 101 ALA A CA 1
ATOM 757 C C . ALA A 1 101 ? -2.605 3.155 -1.358 1.00 98.38 101 ALA A C 1
ATOM 759 O O . ALA A 1 101 ? -2.095 4.247 -1.587 1.00 98.38 101 ALA A O 1
ATOM 760 N N . ASN A 1 102 ? -2.048 2.012 -1.762 1.00 98.12 102 ASN A N 1
ATOM 761 C CA . ASN A 1 102 ? -0.768 1.980 -2.465 1.00 98.12 102 ASN A CA 1
ATOM 762 C C . ASN A 1 102 ? -0.855 2.630 -3.850 1.00 98.12 102 ASN A C 1
ATOM 764 O O . ASN A 1 102 ? 0.100 3.280 -4.259 1.00 98.12 102 ASN A O 1
ATOM 768 N N . SER A 1 103 ? -1.990 2.527 -4.555 1.00 97.94 103 SER A N 1
ATOM 769 C CA . SER A 1 103 ? -2.169 3.245 -5.826 1.00 97.94 103 SER A CA 1
ATOM 770 C C . SER A 1 103 ? -2.148 4.769 -5.645 1.00 97.94 103 SER A C 1
ATOM 772 O O . SER A 1 103 ? -1.546 5.465 -6.456 1.00 97.94 103 SER A O 1
ATOM 774 N N . LEU A 1 104 ? -2.727 5.287 -4.553 1.00 97.31 104 LEU A N 1
ATOM 775 C CA . LEU A 1 104 ? -2.651 6.708 -4.198 1.00 97.31 104 LEU A CA 1
ATOM 776 C C . LEU A 1 104 ? -1.242 7.115 -3.760 1.00 97.31 104 LEU A C 1
ATOM 778 O O . LEU A 1 104 ? -0.770 8.167 -4.178 1.00 97.31 104 LEU A O 1
ATOM 782 N N . ALA A 1 105 ? -0.564 6.287 -2.959 1.00 97.00 105 ALA A N 1
ATOM 783 C CA . ALA A 1 105 ? 0.814 6.541 -2.541 1.00 97.00 105 ALA A CA 1
ATOM 784 C C . ALA A 1 105 ? 1.766 6.611 -3.747 1.00 97.00 105 ALA A C 1
ATOM 786 O O . ALA A 1 105 ? 2.582 7.519 -3.826 1.00 97.00 105 ALA A O 1
ATOM 787 N N . LEU A 1 106 ? 1.614 5.700 -4.713 1.00 97.06 106 LEU A N 1
ATOM 788 C CA . LEU A 1 106 ? 2.378 5.697 -5.963 1.00 97.06 106 LEU A CA 1
ATOM 789 C C . LEU A 1 106 ? 2.035 6.875 -6.878 1.00 97.06 106 LEU A C 1
ATOM 791 O O . LEU A 1 106 ? 2.921 7.407 -7.535 1.00 97.06 106 LEU A O 1
ATOM 795 N N . ALA A 1 107 ? 0.766 7.282 -6.941 1.00 95.81 107 ALA A N 1
ATOM 796 C CA . ALA A 1 107 ? 0.349 8.428 -7.748 1.00 95.81 107 ALA A CA 1
ATOM 797 C C . ALA A 1 107 ? 0.824 9.773 -7.172 1.00 95.81 107 ALA A C 1
ATOM 799 O O . ALA A 1 107 ? 0.978 10.729 -7.926 1.00 95.81 107 ALA A O 1
ATOM 800 N N . ALA A 1 108 ? 1.026 9.848 -5.854 1.00 94.25 108 ALA A N 1
ATOM 801 C CA . ALA A 1 108 ? 1.566 11.018 -5.167 1.00 94.25 108 ALA A CA 1
ATOM 802 C C . ALA A 1 108 ? 3.105 11.070 -5.169 1.00 94.25 108 ALA A C 1
ATOM 804 O O . ALA A 1 108 ? 3.678 12.035 -4.672 1.00 94.25 108 ALA A O 1
ATOM 805 N N . GLU A 1 109 ? 3.767 10.029 -5.674 1.00 94.44 109 GLU A N 1
ATOM 806 C CA . GLU A 1 109 ? 5.219 9.929 -5.708 1.00 94.44 109 GLU A CA 1
ATOM 807 C C . GLU A 1 109 ? 5.768 10.514 -7.016 1.00 94.44 109 GLU A C 1
ATOM 809 O O . GLU A 1 109 ? 5.411 10.077 -8.113 1.00 94.44 109 GLU A O 1
ATOM 814 N N . ASP A 1 110 ? 6.663 11.496 -6.902 1.00 93.06 110 ASP A N 1
ATOM 815 C CA . ASP A 1 110 ? 7.215 12.220 -8.054 1.00 93.06 110 ASP A CA 1
ATOM 816 C C . ASP A 1 110 ? 8.448 11.528 -8.662 1.00 93.06 110 ASP A C 1
ATOM 818 O O . ASP A 1 110 ? 8.886 11.874 -9.767 1.00 93.06 110 ASP A O 1
ATOM 822 N N . ASP A 1 111 ? 9.020 10.536 -7.969 1.00 94.31 111 ASP A N 1
ATOM 823 C CA . ASP A 1 111 ? 10.217 9.835 -8.427 1.00 94.31 111 ASP A CA 1
ATOM 824 C C . ASP A 1 111 ? 9.952 9.052 -9.737 1.00 94.31 111 ASP A C 1
ATOM 826 O O . ASP A 1 111 ? 9.165 8.094 -9.766 1.00 94.31 111 ASP A O 1
ATOM 830 N N . PRO A 1 112 ? 10.654 9.382 -10.845 1.00 92.81 112 PRO A N 1
ATOM 831 C CA . PRO A 1 112 ? 10.497 8.708 -12.131 1.00 92.81 112 PRO A CA 1
ATOM 832 C C . PRO A 1 112 ? 10.682 7.189 -12.087 1.00 92.81 112 PRO A C 1
ATOM 834 O O . PRO A 1 112 ? 10.150 6.502 -12.965 1.00 92.81 112 PRO A O 1
ATOM 837 N N . ARG A 1 113 ? 11.428 6.666 -11.102 1.00 92.06 113 ARG A N 1
ATOM 838 C CA . ARG A 1 113 ? 11.676 5.228 -10.918 1.00 92.06 113 ARG A CA 1
ATOM 839 C C . ARG A 1 113 ? 10.395 4.434 -10.674 1.00 92.06 113 ARG A C 1
ATOM 841 O O . ARG A 1 113 ? 10.336 3.273 -11.064 1.00 92.06 113 ARG A O 1
ATOM 848 N N . TYR A 1 114 ? 9.375 5.047 -10.074 1.00 94.44 114 TYR A N 1
ATOM 849 C CA . TYR A 1 114 ? 8.143 4.357 -9.675 1.00 94.44 114 TYR A CA 1
ATOM 850 C C . TYR A 1 114 ? 6.961 4.620 -10.616 1.00 94.44 114 TYR A C 1
ATOM 852 O O . TYR A 1 114 ? 5.893 4.032 -10.453 1.00 94.44 114 TYR A O 1
ATOM 860 N N . ARG A 1 115 ? 7.140 5.441 -11.660 1.00 92.88 115 ARG A N 1
ATOM 861 C CA . ARG A 1 115 ? 6.059 5.812 -12.591 1.00 92.88 115 ARG A CA 1
ATOM 862 C C . ARG A 1 115 ? 5.374 4.605 -13.237 1.00 92.88 115 ARG A C 1
ATOM 864 O O . ARG A 1 115 ? 4.169 4.627 -13.465 1.00 92.88 115 ARG A O 1
ATOM 871 N N . SER A 1 116 ? 6.123 3.547 -13.539 1.00 93.25 116 SER A N 1
ATOM 872 C CA . SER A 1 116 ? 5.557 2.321 -14.107 1.00 93.25 116 SER A CA 1
ATOM 873 C C . SER A 1 116 ? 4.745 1.517 -13.085 1.00 93.25 116 SER A C 1
ATOM 875 O O . SER A 1 116 ? 3.763 0.874 -13.461 1.00 93.25 116 SER A O 1
ATOM 877 N N . LEU A 1 117 ? 5.090 1.579 -11.793 1.00 95.38 117 LEU A N 1
ATOM 878 C CA . LEU A 1 117 ? 4.309 0.988 -10.697 1.00 95.38 117 LEU A CA 1
ATOM 879 C C . LEU A 1 117 ? 2.960 1.696 -10.506 1.00 95.38 117 LEU A C 1
ATOM 881 O O . LEU A 1 117 ? 1.985 1.046 -10.145 1.00 95.38 117 LEU A O 1
ATOM 885 N N . ALA A 1 118 ? 2.878 2.993 -10.817 1.00 95.56 118 ALA A N 1
ATOM 886 C CA . ALA A 1 118 ? 1.635 3.770 -10.777 1.00 95.56 118 ALA A CA 1
ATOM 887 C C . ALA A 1 118 ? 0.677 3.489 -11.958 1.00 95.56 118 ALA A C 1
ATOM 889 O O . ALA A 1 118 ? -0.398 4.086 -12.041 1.00 95.56 118 ALA A O 1
ATOM 890 N N . ALA A 1 119 ? 1.044 2.603 -12.893 1.00 93.81 119 ALA A N 1
ATOM 891 C CA . ALA A 1 119 ? 0.192 2.275 -14.031 1.00 93.81 119 ALA A CA 1
ATOM 892 C C . ALA A 1 119 ? -1.155 1.663 -13.582 1.00 93.81 119 ALA A C 1
ATOM 894 O O . ALA A 1 119 ? -1.197 0.859 -12.644 1.00 93.81 119 ALA A O 1
ATOM 895 N N . PRO A 1 120 ? -2.269 1.994 -14.263 1.00 92.31 120 PRO A N 1
ATOM 896 C CA . PRO A 1 120 ? -3.585 1.488 -13.893 1.00 92.31 120 PRO A CA 1
ATOM 897 C C . PRO A 1 120 ? -3.663 -0.041 -14.014 1.00 92.31 120 PRO A C 1
ATOM 899 O O . PRO A 1 120 ? -3.062 -0.650 -14.898 1.00 92.31 120 PRO A O 1
ATOM 902 N N . GLY A 1 121 ? -4.450 -0.662 -13.131 1.00 92.12 121 GLY A N 1
ATOM 903 C CA . GLY A 1 121 ? -4.699 -2.108 -13.132 1.00 92.12 121 GLY A CA 1
ATOM 904 C C . GLY A 1 121 ? -3.653 -2.955 -12.399 1.00 92.12 121 GLY A C 1
ATOM 905 O O . GLY A 1 121 ? -3.816 -4.173 -12.329 1.00 92.12 121 GLY A O 1
ATOM 906 N N . ARG A 1 122 ? -2.609 -2.344 -11.828 1.00 95.75 122 ARG A N 1
ATOM 907 C CA . ARG A 1 122 ? -1.647 -3.033 -10.957 1.00 95.75 122 ARG A CA 1
ATOM 908 C C . ARG A 1 122 ? -2.213 -3.217 -9.553 1.00 95.75 122 ARG A C 1
ATOM 910 O O . ARG A 1 122 ? -2.852 -2.320 -9.007 1.00 95.75 122 ARG A O 1
ATOM 917 N N . GLN A 1 123 ? -1.962 -4.379 -8.960 1.00 97.44 123 GLN A N 1
ATOM 918 C CA . GLN A 1 123 ? -2.410 -4.715 -7.605 1.00 97.44 123 GLN A CA 1
ATOM 919 C C . GLN A 1 123 ? -1.220 -4.681 -6.646 1.00 97.44 123 GLN A C 1
ATOM 921 O O . GLN A 1 123 ? -0.649 -5.712 -6.292 1.00 97.44 123 GLN A O 1
ATOM 926 N N . ILE A 1 124 ? -0.828 -3.473 -6.240 1.00 97.81 124 ILE A N 1
ATOM 927 C CA . ILE A 1 124 ? 0.305 -3.261 -5.334 1.00 97.81 124 ILE A CA 1
ATOM 928 C C . ILE A 1 124 ? -0.143 -3.471 -3.885 1.00 97.81 124 ILE A C 1
ATOM 930 O O . ILE A 1 124 ? -0.913 -2.684 -3.334 1.00 97.81 124 ILE A O 1
ATOM 934 N N . LEU A 1 125 ? 0.325 -4.555 -3.267 1.00 96.94 125 LEU A N 1
ATOM 935 C CA . LEU A 1 125 ? 0.000 -4.945 -1.892 1.00 96.94 125 LEU A CA 1
ATOM 936 C C . LEU A 1 125 ? 0.840 -4.204 -0.845 1.00 96.94 125 LEU A C 1
ATOM 938 O O . LEU A 1 125 ? 0.348 -3.945 0.252 1.00 96.94 125 LEU A O 1
ATOM 942 N N . ALA A 1 126 ? 2.083 -3.867 -1.179 1.00 95.62 126 ALA A N 1
ATOM 943 C CA . ALA A 1 126 ? 2.976 -3.091 -0.327 1.00 95.62 126 ALA A CA 1
ATOM 944 C C . ALA A 1 126 ? 3.865 -2.194 -1.191 1.00 95.62 126 ALA A C 1
ATOM 946 O O . ALA A 1 126 ? 4.287 -2.608 -2.275 1.00 95.62 126 ALA A O 1
ATOM 947 N N . PHE A 1 127 ? 4.138 -0.985 -0.708 1.00 96.00 127 PHE A N 1
ATOM 948 C CA . PHE A 1 127 ? 5.017 -0.018 -1.355 1.00 96.00 127 PHE A CA 1
ATOM 949 C C . PHE A 1 127 ? 5.681 0.888 -0.318 1.00 96.00 127 PHE A C 1
ATOM 951 O O . PHE A 1 127 ? 5.003 1.570 0.448 1.00 96.00 127 PHE A O 1
ATOM 958 N N . ASP A 1 128 ? 7.007 0.937 -0.331 1.00 94.31 128 ASP A N 1
ATOM 959 C CA . ASP A 1 128 ? 7.795 1.851 0.489 1.00 94.31 128 ASP A CA 1
ATOM 960 C C . ASP A 1 128 ? 8.851 2.522 -0.397 1.00 94.31 128 ASP A C 1
ATOM 962 O O . ASP A 1 128 ? 9.734 1.820 -0.883 1.00 94.31 128 ASP A O 1
ATOM 966 N N . PRO A 1 129 ? 8.797 3.844 -0.637 1.00 93.56 129 PRO A N 1
ATOM 967 C CA . PRO A 1 129 ? 9.751 4.532 -1.504 1.00 93.56 129 PRO A CA 1
ATOM 968 C C . PRO A 1 129 ? 11.122 4.775 -0.854 1.00 93.56 129 PRO A C 1
ATOM 970 O O . PRO A 1 129 ? 12.040 5.231 -1.544 1.00 93.56 129 PRO A O 1
ATOM 973 N N . ARG A 1 130 ? 11.291 4.511 0.454 1.00 91.06 130 ARG A N 1
ATOM 974 C CA . ARG A 1 130 ? 12.539 4.806 1.178 1.00 91.06 130 ARG A CA 1
ATOM 975 C C . ARG A 1 130 ? 13.722 4.030 0.590 1.00 91.06 130 ARG A C 1
ATOM 977 O O . ARG A 1 130 ? 13.629 2.848 0.265 1.00 91.06 130 ARG A O 1
ATOM 984 N N . GLY A 1 131 ? 14.878 4.687 0.498 1.00 89.62 131 GLY A N 1
ATOM 985 C CA . GLY A 1 131 ? 16.104 4.082 -0.031 1.00 89.62 131 GLY A CA 1
ATOM 986 C C . GLY A 1 131 ? 15.964 3.655 -1.498 1.00 89.62 131 GLY A C 1
ATOM 987 O O . GLY A 1 131 ? 15.606 4.458 -2.363 1.00 89.62 131 GLY A O 1
ATOM 988 N N . ARG A 1 132 ? 16.262 2.381 -1.795 1.00 87.06 132 ARG A N 1
ATOM 989 C CA . ARG A 1 132 ? 16.038 1.806 -3.138 1.00 87.06 132 ARG A CA 1
ATOM 990 C C . ARG A 1 132 ? 14.571 1.419 -3.397 1.00 87.06 132 ARG A C 1
ATOM 992 O O . ARG A 1 132 ? 14.210 1.106 -4.526 1.00 87.06 132 ARG A O 1
ATOM 999 N N . GLY A 1 133 ? 13.743 1.491 -2.360 1.00 91.69 133 GLY A N 1
ATOM 1000 C CA . GLY A 1 133 ? 12.323 1.198 -2.377 1.00 91.69 133 GLY A CA 1
ATOM 1001 C C . GLY A 1 133 ? 11.989 -0.294 -2.311 1.00 91.69 133 GLY A C 1
ATOM 1002 O O . GLY A 1 133 ? 12.757 -1.152 -2.748 1.00 91.69 133 GLY A O 1
ATOM 1003 N N . GLN A 1 134 ? 10.821 -0.613 -1.764 1.00 92.81 134 GLN A N 1
ATOM 1004 C CA . GLN A 1 134 ? 10.270 -1.966 -1.689 1.00 92.81 134 GLN A CA 1
ATOM 1005 C C . GLN A 1 134 ? 8.884 -2.003 -2.319 1.00 92.81 134 GLN A C 1
ATOM 1007 O O . GLN A 1 134 ? 8.113 -1.051 -2.204 1.00 92.81 134 GLN A O 1
ATOM 1012 N N . VAL A 1 135 ? 8.568 -3.112 -2.984 1.00 95.19 135 VAL A N 1
ATOM 1013 C CA . VAL A 1 135 ? 7.270 -3.313 -3.624 1.00 95.19 135 VAL A CA 1
ATOM 1014 C C . VAL A 1 135 ? 6.867 -4.782 -3.575 1.00 95.19 135 VAL A C 1
ATOM 1016 O O . VAL A 1 135 ? 7.693 -5.672 -3.778 1.00 95.19 135 VAL A O 1
ATOM 1019 N N . ALA A 1 136 ? 5.582 -5.027 -3.339 1.00 95.94 136 ALA A N 1
ATOM 1020 C CA . ALA A 1 136 ? 4.956 -6.327 -3.530 1.00 95.94 136 ALA A CA 1
ATOM 1021 C C . ALA A 1 136 ? 3.749 -6.164 -4.457 1.00 95.94 136 ALA A C 1
ATOM 1023 O O . ALA A 1 136 ? 2.803 -5.451 -4.124 1.00 95.94 136 ALA A O 1
ATOM 1024 N N . GLU A 1 137 ? 3.769 -6.831 -5.610 1.00 97.25 137 GLU A N 1
ATOM 1025 C CA . GLU A 1 137 ? 2.647 -6.861 -6.552 1.00 97.25 137 GLU A CA 1
ATOM 1026 C C . GLU A 1 137 ? 1.982 -8.237 -6.549 1.00 97.25 137 GLU A C 1
ATOM 1028 O O . GLU A 1 137 ? 2.643 -9.277 -6.556 1.00 97.25 137 GLU A O 1
ATOM 1033 N N . VAL A 1 138 ? 0.653 -8.233 -6.558 1.00 97.56 138 VAL A N 1
ATOM 1034 C CA . VAL A 1 138 ? -0.173 -9.430 -6.664 1.00 97.56 138 VAL A CA 1
ATOM 1035 C C . VAL A 1 138 ? -0.591 -9.639 -8.114 1.00 97.56 138 VAL A C 1
ATOM 1037 O O . VAL A 1 138 ? -0.996 -8.709 -8.806 1.00 97.56 138 VAL A O 1
ATOM 1040 N N . PHE A 1 139 ? -0.545 -10.893 -8.560 1.00 94.81 139 PHE A N 1
ATOM 1041 C CA . PHE A 1 139 ? -1.037 -11.301 -9.871 1.00 94.81 139 PHE A CA 1
ATOM 1042 C C . PHE A 1 139 ? -2.216 -12.265 -9.710 1.00 94.81 139 PHE A C 1
ATOM 1044 O O . PHE A 1 139 ? -2.028 -13.430 -9.362 1.00 94.81 139 PHE A O 1
ATOM 1051 N N . GLY A 1 140 ? -3.429 -11.800 -10.023 1.00 94.06 140 GLY A N 1
ATOM 1052 C CA . GLY A 1 140 ? -4.665 -12.583 -9.905 1.00 94.06 140 GLY A CA 1
ATOM 1053 C C . GLY A 1 140 ? -5.521 -12.161 -8.709 1.00 94.06 140 GLY A C 1
ATOM 1054 O O . GLY A 1 140 ? -5.368 -11.069 -8.183 1.00 94.06 140 GLY A O 1
ATOM 1055 N N . ASP A 1 141 ? -6.445 -13.021 -8.283 1.00 94.69 141 ASP A N 1
ATOM 1056 C CA . ASP A 1 141 ? -7.336 -12.731 -7.155 1.00 94.69 141 ASP A CA 1
ATOM 1057 C C . ASP A 1 141 ? -6.810 -13.394 -5.877 1.00 94.69 141 ASP A C 1
ATOM 1059 O O . ASP A 1 141 ? -7.043 -14.580 -5.643 1.00 94.69 141 ASP A O 1
ATOM 1063 N N . LEU A 1 142 ? -6.096 -12.624 -5.050 1.00 95.12 142 LEU A N 1
ATOM 1064 C CA . LEU A 1 142 ? -5.567 -13.106 -3.771 1.00 95.12 142 LEU A CA 1
ATOM 1065 C C . LEU A 1 142 ? -6.676 -13.436 -2.760 1.00 95.12 142 LEU A C 1
ATOM 1067 O O . LEU A 1 142 ? -6.476 -14.299 -1.910 1.00 95.12 142 LEU A O 1
ATOM 1071 N N . ARG A 1 143 ? -7.851 -12.801 -2.851 1.00 93.75 143 ARG A N 1
ATOM 1072 C CA . ARG A 1 143 ? -8.963 -13.035 -1.919 1.00 93.75 143 ARG A CA 1
ATOM 1073 C C . ARG A 1 143 ? -9.639 -14.381 -2.168 1.00 93.75 143 ARG A C 1
ATOM 1075 O O . ARG A 1 143 ? -10.048 -15.036 -1.213 1.00 93.75 143 ARG A O 1
ATOM 1082 N N . ALA A 1 144 ? -9.766 -14.781 -3.431 1.00 95.50 144 ALA A N 1
ATOM 1083 C CA . ALA A 1 144 ? -10.352 -16.065 -3.825 1.00 95.50 144 ALA A CA 1
ATOM 1084 C C . ALA A 1 144 ? -9.307 -17.179 -4.037 1.00 95.50 144 ALA A C 1
ATOM 1086 O O . ALA A 1 144 ? -9.667 -18.327 -4.328 1.00 95.50 144 ALA A O 1
ATOM 1087 N N . ALA A 1 145 ? -8.014 -16.860 -3.926 1.00 95.62 145 ALA A N 1
ATOM 1088 C CA . ALA A 1 145 ? -6.933 -17.799 -4.183 1.00 95.62 145 ALA A CA 1
ATOM 1089 C C . ALA A 1 145 ? -6.977 -18.996 -3.222 1.00 95.62 145 ALA A C 1
ATOM 1091 O O . ALA A 1 145 ? -6.868 -18.862 -2.008 1.00 95.62 145 ALA A O 1
ATOM 1092 N N . ARG A 1 146 ? -7.048 -20.206 -3.788 1.00 95.38 146 ARG A N 1
ATOM 1093 C CA . ARG A 1 146 ? -6.864 -21.463 -3.038 1.00 95.38 146 ARG A CA 1
ATOM 1094 C C . ARG A 1 146 ? -5.392 -21.819 -2.820 1.00 95.38 146 ARG A C 1
ATOM 1096 O O . ARG A 1 146 ? -5.083 -22.663 -1.989 1.00 95.38 146 ARG A O 1
ATOM 1103 N N . ARG A 1 147 ? -4.498 -21.236 -3.623 1.00 94.25 147 ARG A N 1
ATOM 1104 C CA . ARG A 1 147 ? -3.052 -21.475 -3.618 1.00 94.25 147 ARG A CA 1
ATOM 1105 C C . ARG A 1 147 ? -2.347 -20.154 -3.882 1.00 94.25 147 ARG A C 1
ATOM 1107 O O . ARG A 1 147 ? -2.739 -19.436 -4.798 1.00 94.25 147 ARG A O 1
ATOM 1114 N N . VAL A 1 148 ? -1.322 -19.868 -3.091 1.00 94.94 148 VAL A N 1
ATOM 1115 C CA . VAL A 1 148 ? -0.497 -18.667 -3.216 1.00 94.94 148 VAL A CA 1
ATOM 1116 C C . VAL A 1 148 ? 0.940 -19.115 -3.420 1.00 94.94 148 VAL A C 1
ATOM 1118 O O . VAL A 1 148 ? 1.463 -19.889 -2.622 1.00 94.94 148 VAL A O 1
ATOM 1121 N N . SER A 1 149 ? 1.561 -18.618 -4.483 1.00 94.62 149 SER A N 1
ATOM 1122 C CA . SER A 1 149 ? 2.987 -18.791 -4.742 1.00 94.62 149 SER A CA 1
ATOM 1123 C C . SER A 1 149 ? 3.659 -17.430 -4.645 1.00 94.62 149 SER A C 1
ATOM 1125 O O . SER A 1 149 ? 3.158 -16.454 -5.204 1.00 94.62 149 SER A O 1
ATOM 1127 N N . VAL A 1 150 ? 4.786 -17.364 -3.943 1.00 93.81 150 VAL A N 1
ATOM 1128 C CA . VAL A 1 150 ? 5.545 -16.125 -3.751 1.00 93.81 150 VAL A CA 1
ATOM 1129 C C . VAL A 1 150 ? 6.846 -16.226 -4.532 1.00 93.81 150 VAL A C 1
ATOM 1131 O O . VAL A 1 150 ? 7.597 -17.185 -4.369 1.00 93.81 150 VAL A O 1
ATOM 1134 N N . VAL A 1 151 ? 7.110 -15.228 -5.375 1.00 91.00 151 VAL A N 1
ATOM 1135 C CA . VAL A 1 151 ? 8.393 -15.067 -6.064 1.00 91.00 151 VAL A CA 1
ATOM 1136 C C . VAL A 1 151 ? 9.146 -13.943 -5.376 1.00 91.00 151 VAL A C 1
ATOM 1138 O O . VAL A 1 151 ? 8.707 -12.796 -5.409 1.00 91.00 151 VAL A O 1
ATOM 1141 N N . VAL A 1 152 ? 10.282 -14.275 -4.771 1.00 90.25 152 VAL A N 1
ATOM 1142 C CA . VAL A 1 152 ? 11.234 -13.285 -4.267 1.00 90.25 152 VAL A CA 1
ATOM 1143 C C . VAL A 1 152 ? 12.352 -13.191 -5.301 1.00 90.25 152 VAL A C 1
ATOM 1145 O O . VAL A 1 152 ? 13.057 -14.181 -5.507 1.00 90.25 152 VAL A O 1
ATOM 1148 N N . PRO A 1 153 ? 12.477 -12.065 -6.020 1.00 83.19 153 PRO A N 1
ATOM 1149 C CA . PRO A 1 153 ? 13.529 -11.920 -7.010 1.00 83.19 153 PRO A CA 1
ATOM 1150 C C . PRO A 1 153 ? 14.907 -11.913 -6.329 1.00 83.19 153 PRO A C 1
ATOM 1152 O O . PRO A 1 153 ? 15.023 -11.639 -5.136 1.00 83.19 153 PRO A O 1
ATOM 1155 N N . GLY A 1 154 ? 15.948 -12.259 -7.090 1.00 81.06 154 GLY A N 1
ATOM 1156 C CA . GLY A 1 154 ? 17.323 -12.329 -6.588 1.00 81.06 154 GLY A CA 1
ATOM 1157 C C . GLY A 1 154 ? 17.913 -10.961 -6.217 1.00 81.06 154 GLY A C 1
ATOM 1158 O O . GLY A 1 154 ? 17.206 -9.962 -6.082 1.00 81.06 154 GLY A O 1
ATOM 1159 N N . SER A 1 155 ? 19.238 -10.898 -6.093 1.00 81.69 155 SER A N 1
ATOM 1160 C CA . SER A 1 155 ? 19.957 -9.655 -5.783 1.00 81.69 155 SER A CA 1
ATOM 1161 C C . SER A 1 155 ? 19.655 -8.525 -6.778 1.00 81.69 155 SER A C 1
ATOM 1163 O O . SER A 1 155 ? 19.271 -8.767 -7.922 1.00 81.69 155 SER A O 1
ATOM 1165 N N . ASP A 1 156 ? 19.826 -7.281 -6.324 1.00 80.44 156 ASP A N 1
ATOM 1166 C CA . ASP A 1 156 ? 19.666 -6.049 -7.120 1.00 80.44 156 ASP A CA 1
ATOM 1167 C C . ASP A 1 156 ? 18.267 -5.788 -7.703 1.00 80.44 156 ASP A C 1
ATOM 1169 O O . ASP A 1 156 ? 18.092 -4.978 -8.617 1.00 80.44 156 ASP A O 1
ATOM 1173 N N . ASN A 1 157 ? 17.249 -6.419 -7.117 1.00 85.62 157 ASN A N 1
ATOM 1174 C CA . ASN A 1 157 ? 15.850 -6.091 -7.361 1.00 85.62 157 ASN A CA 1
ATOM 1175 C C . ASN A 1 157 ? 15.319 -5.196 -6.237 1.00 85.62 157 ASN A C 1
ATOM 1177 O O . ASN A 1 157 ? 15.454 -5.508 -5.055 1.00 85.62 157 ASN A O 1
ATOM 1181 N N . ASP A 1 158 ? 14.710 -4.082 -6.619 1.00 90.38 158 ASP A N 1
ATOM 1182 C CA . ASP A 1 158 ? 14.036 -3.140 -5.731 1.00 90.38 158 ASP A CA 1
ATOM 1183 C C . ASP A 1 158 ? 12.864 -2.481 -6.469 1.00 90.38 158 ASP A C 1
ATOM 1185 O O . ASP A 1 158 ? 12.601 -2.789 -7.637 1.00 90.38 158 ASP A O 1
ATOM 1189 N N . ALA A 1 159 ? 12.124 -1.597 -5.798 1.00 91.50 159 ALA A N 1
ATOM 1190 C CA . ALA A 1 159 ? 10.965 -0.956 -6.416 1.00 91.50 159 ALA A CA 1
ATOM 1191 C C . ALA A 1 159 ? 11.333 -0.136 -7.668 1.00 91.50 159 ALA A C 1
ATOM 1193 O O . ALA A 1 159 ? 10.535 -0.070 -8.602 1.00 91.50 159 ALA A O 1
ATOM 1194 N N . GLY A 1 160 ? 12.539 0.441 -7.735 1.00 89.44 160 GLY A N 1
ATOM 1195 C CA . GLY A 1 160 ? 12.981 1.240 -8.882 1.00 89.44 160 GLY A CA 1
ATOM 1196 C C . GLY A 1 160 ? 13.494 0.416 -10.069 1.00 89.44 160 GLY A C 1
ATOM 1197 O O . GLY A 1 160 ? 13.583 0.929 -11.190 1.00 89.44 160 GLY A O 1
ATOM 1198 N N . THR A 1 161 ? 13.834 -0.856 -9.853 1.00 89.44 161 THR A N 1
ATOM 1199 C CA . THR A 1 161 ? 14.236 -1.801 -10.909 1.00 89.44 161 THR A CA 1
ATOM 1200 C C . THR A 1 161 ? 13.171 -2.852 -11.221 1.00 89.44 161 THR A C 1
ATOM 1202 O O . THR A 1 161 ? 13.374 -3.660 -12.124 1.00 89.44 161 THR A O 1
ATOM 1205 N N . PHE A 1 162 ? 12.015 -2.804 -10.555 1.00 89.25 162 PHE A N 1
ATOM 1206 C CA . PHE A 1 162 ? 10.991 -3.852 -10.578 1.00 89.25 162 PHE A CA 1
ATOM 1207 C C . PHE A 1 162 ? 10.488 -4.245 -11.975 1.00 89.25 162 PHE A C 1
ATOM 1209 O O . PHE A 1 162 ? 10.255 -5.419 -12.245 1.00 89.25 162 PHE A O 1
ATOM 1216 N N . ASP A 1 163 ? 10.354 -3.284 -12.889 1.00 87.25 163 ASP A N 1
ATOM 1217 C CA . ASP A 1 163 ? 9.918 -3.554 -14.267 1.00 87.25 163 ASP A CA 1
ATOM 1218 C C . ASP A 1 163 ? 11.095 -3.709 -15.252 1.00 87.25 163 ASP A C 1
ATOM 1220 O O . ASP A 1 163 ? 10.902 -4.007 -16.437 1.00 87.25 163 ASP A O 1
ATOM 1224 N N . ARG A 1 164 ? 12.337 -3.517 -14.790 1.00 82.25 164 ARG A N 1
ATOM 1225 C CA . ARG A 1 164 ? 13.535 -3.588 -15.630 1.00 82.25 164 ARG A CA 1
ATOM 1226 C C . ARG A 1 164 ? 13.888 -5.047 -15.908 1.00 82.25 164 ARG A C 1
ATOM 1228 O O . ARG A 1 164 ? 14.057 -5.855 -15.002 1.00 82.25 164 ARG A O 1
ATOM 1235 N N . LYS A 1 165 ? 14.077 -5.388 -17.184 1.00 67.94 165 LYS A N 1
ATOM 1236 C CA . LYS A 1 165 ? 14.646 -6.686 -17.563 1.00 67.94 165 LYS A CA 1
ATOM 1237 C C . LYS A 1 165 ? 16.131 -6.713 -17.199 1.00 67.94 165 LYS A C 1
ATOM 1239 O O . LYS A 1 165 ? 16.909 -5.970 -17.793 1.00 67.94 165 LYS A O 1
ATOM 1244 N N . VAL A 1 166 ? 16.529 -7.591 -16.282 1.00 57.72 166 VAL A N 1
ATOM 1245 C CA . VAL A 1 166 ? 17.941 -7.956 -16.100 1.00 57.72 166 VAL A CA 1
ATOM 1246 C C . VAL A 1 166 ? 18.238 -9.131 -17.034 1.00 57.72 166 VAL A C 1
ATOM 1248 O O . VAL A 1 166 ? 17.448 -10.075 -17.134 1.00 57.72 166 VAL A O 1
ATOM 1251 N N . ALA A 1 167 ? 19.322 -9.021 -17.804 1.00 52.03 167 ALA A N 1
ATOM 1252 C CA . ALA A 1 167 ? 19.638 -9.864 -18.955 1.00 52.03 167 ALA A CA 1
ATOM 1253 C C . ALA A 1 167 ? 19.957 -11.322 -18.563 1.00 52.03 167 ALA A C 1
ATOM 1255 O O . ALA A 1 167 ? 21.115 -11.703 -18.499 1.00 52.03 167 ALA A O 1
ATOM 1256 N N . ALA A 1 168 ? 18.915 -12.106 -18.263 1.00 54.41 168 ALA A N 1
ATOM 1257 C CA . ALA A 1 168 ? 18.811 -13.567 -18.388 1.00 54.41 168 ALA A CA 1
ATOM 1258 C C . ALA A 1 168 ? 17.511 -14.104 -17.749 1.00 54.41 168 ALA A C 1
ATOM 1260 O O . ALA A 1 168 ? 17.065 -15.179 -18.125 1.00 54.41 168 ALA A O 1
ATOM 1261 N N . HIS A 1 169 ? 16.925 -13.413 -16.758 1.00 56.47 169 HIS A N 1
ATOM 1262 C CA . HIS A 1 169 ? 15.887 -13.989 -15.872 1.00 56.47 169 HIS A CA 1
ATOM 1263 C C . HIS A 1 169 ? 14.508 -13.303 -15.988 1.00 56.47 169 HIS A C 1
ATOM 1265 O O . HIS A 1 169 ? 13.567 -13.654 -15.283 1.00 56.47 169 HIS A O 1
ATOM 1271 N N . GLY A 1 170 ? 14.349 -12.358 -16.925 1.00 70.19 170 GLY A N 1
ATOM 1272 C CA . GLY A 1 170 ? 13.125 -11.560 -17.054 1.00 70.19 170 GLY A CA 1
ATOM 1273 C C . GLY A 1 170 ? 12.962 -10.549 -15.910 1.00 70.19 170 GLY A C 1
ATOM 1274 O O . GLY A 1 170 ? 13.759 -10.510 -14.981 1.00 70.19 170 GLY A O 1
ATOM 1275 N N . ALA A 1 171 ? 11.956 -9.677 -16.001 1.00 83.31 171 ALA A N 1
ATOM 1276 C CA . ALA A 1 171 ? 11.600 -8.779 -14.897 1.00 83.31 171 ALA A CA 1
ATOM 1277 C C . ALA A 1 171 ? 10.725 -9.531 -13.867 1.00 83.31 171 ALA A C 1
ATOM 1279 O O . ALA A 1 171 ? 9.978 -10.428 -14.282 1.00 83.31 171 ALA A O 1
ATOM 1280 N N . PRO A 1 172 ? 10.745 -9.168 -12.569 1.00 86.19 172 PRO A N 1
ATOM 1281 C CA . PRO A 1 172 ? 9.896 -9.774 -11.540 1.00 86.19 172 PRO A CA 1
ATOM 1282 C C . PRO A 1 172 ? 8.418 -9.994 -11.928 1.00 86.19 172 PRO A C 1
ATOM 1284 O O . PRO A 1 172 ? 7.936 -11.118 -11.751 1.00 86.19 172 PRO A O 1
ATOM 1287 N N . PRO A 1 173 ? 7.707 -9.040 -12.569 1.00 86.50 173 PRO A N 1
ATOM 1288 C CA . PRO A 1 173 ? 6.348 -9.282 -13.064 1.00 86.50 173 PRO A CA 1
ATOM 1289 C C . PRO A 1 173 ? 6.239 -10.416 -14.087 1.00 86.50 173 PRO A C 1
ATOM 1291 O O . PRO A 1 173 ? 5.248 -11.144 -14.120 1.00 86.50 173 PRO A O 1
ATOM 1294 N N . GLY A 1 174 ? 7.250 -10.570 -14.944 1.00 84.75 174 GLY A N 1
ATOM 1295 C CA . GLY A 1 174 ? 7.312 -11.646 -15.930 1.00 84.75 174 GLY A CA 1
ATOM 1296 C C . GLY A 1 174 ? 7.479 -13.009 -15.266 1.00 84.75 174 GLY A C 1
ATOM 1297 O O . GLY A 1 174 ? 6.755 -13.940 -15.609 1.00 84.75 174 GLY A O 1
ATOM 1298 N N . MET A 1 175 ? 8.366 -13.106 -14.269 1.00 86.00 175 MET A N 1
ATOM 1299 C CA . MET A 1 175 ? 8.559 -14.334 -13.489 1.00 86.00 175 MET A CA 1
ATOM 1300 C C . MET A 1 175 ? 7.264 -14.759 -12.783 1.00 86.00 175 MET A C 1
ATOM 1302 O O . MET A 1 175 ? 6.847 -15.913 -12.892 1.00 86.00 175 MET A O 1
ATOM 1306 N N . ALA A 1 176 ? 6.585 -13.817 -12.122 1.00 87.88 176 ALA A N 1
ATOM 1307 C CA . ALA A 1 176 ? 5.333 -14.086 -11.417 1.00 87.88 176 ALA A CA 1
ATOM 1308 C C . ALA A 1 176 ? 4.194 -14.510 -12.362 1.00 87.88 176 ALA A C 1
ATOM 1310 O O . ALA A 1 176 ? 3.445 -15.437 -12.050 1.00 87.88 176 ALA A O 1
ATOM 1311 N N . ARG A 1 177 ? 4.072 -13.881 -13.542 1.00 87.88 177 ARG A N 1
ATOM 1312 C CA . ARG A 1 177 ? 3.074 -14.274 -14.554 1.00 87.88 177 ARG A CA 1
ATOM 1313 C C . ARG A 1 177 ? 3.317 -15.685 -15.080 1.00 87.88 177 ARG A C 1
ATOM 1315 O O . ARG A 1 177 ? 2.359 -16.446 -15.150 1.00 87.88 177 ARG A O 1
ATOM 1322 N N . THR A 1 178 ? 4.567 -16.036 -15.383 1.00 86.38 178 THR A N 1
ATOM 1323 C CA . THR A 1 178 ? 4.932 -17.391 -15.822 1.00 86.38 178 THR A CA 1
ATOM 1324 C C . THR A 1 178 ? 4.565 -18.429 -14.765 1.00 86.38 178 THR A C 1
ATOM 1326 O O . THR A 1 178 ? 3.942 -19.434 -15.096 1.00 86.38 178 THR A O 1
ATOM 1329 N N . LEU A 1 179 ? 4.878 -18.160 -13.492 1.00 86.62 179 LEU A N 1
ATOM 1330 C CA . LEU A 1 179 ? 4.542 -19.063 -12.389 1.00 86.62 179 LEU A CA 1
ATOM 1331 C C . LEU A 1 179 ? 3.029 -19.214 -12.189 1.00 86.62 179 LEU A C 1
ATOM 1333 O O . LEU A 1 179 ? 2.564 -20.298 -11.863 1.00 86.62 179 LEU A O 1
ATOM 1337 N N . ARG A 1 180 ? 2.250 -18.145 -12.384 1.00 84.50 180 ARG A N 1
ATOM 1338 C CA . ARG A 1 180 ? 0.784 -18.194 -12.267 1.00 84.50 180 ARG A CA 1
ATOM 1339 C C . ARG A 1 180 ? 0.139 -19.089 -13.330 1.00 84.50 180 ARG A C 1
ATOM 1341 O O . ARG A 1 180 ? -0.930 -19.641 -13.079 1.00 84.50 180 ARG A O 1
ATOM 1348 N N . THR A 1 181 ? 0.727 -19.149 -14.522 1.00 86.81 181 THR A N 1
ATOM 1349 C CA . THR A 1 181 ? 0.201 -19.925 -15.656 1.00 86.81 181 THR A CA 1
ATOM 1350 C C . THR A 1 181 ? 0.755 -21.345 -15.750 1.00 86.81 181 THR A C 1
ATOM 1352 O O . THR A 1 181 ? 0.293 -22.091 -16.609 1.00 86.81 181 THR A O 1
ATOM 1355 N N . ALA A 1 182 ? 1.746 -21.685 -14.922 1.00 80.12 182 ALA A N 1
ATOM 1356 C CA . ALA A 1 182 ? 2.329 -23.021 -14.823 1.00 80.12 182 ALA A CA 1
ATOM 1357 C C . ALA A 1 182 ? 1.408 -23.977 -14.048 1.00 80.12 182 ALA A C 1
ATOM 1359 O O . ALA A 1 182 ? 1.346 -25.160 -14.447 1.00 80.12 182 ALA A O 1
#

Organism: NCBI:txid66428

Secondary structure (DSSP, 8-state):
-TTHHHHHHHHHHHHHHHHHH--------PPP--S--TTHHHHHH--TTSSPPPPTTTS-HHHHHHHHHHS-HHHHHHHHHH-HHHHHH-TTS-HHHHHHHHHHHHHT---GGGTTTTSTT-EEEEEE-STT-EEEEE-S-TTT-S--------TT--TTTTTPPBTTTB-HHHHHHHHHH-